Protein AF-A0A527G3L6-F1 (afdb_monomer_lite)

Sequence (69 aa):
FAETATKLGLIEDGGFRKIVIDDSAGLLTNMDLAAQVLDRTSSLEVVLTHWAGVVEPTVAARQLASIDR

pLDDT: mean 86.37, std 7.94, range [58.22, 94.94]

Secondary structure (DSSP, 8-state):
-HHHHHHHHHHHHTT--EEEE--TT-HHHHHHHHHHHHTT-SSPEEEE---TTSS-HHHHHHHHHHH--

Structure (mmCIF, N/CA/C/O backbone):
data_AF-A0A527G3L6-F1
#
_entry.id   AF-A0A527G3L6-F1
#
loop_
_atom_site.group_PDB
_atom_site.id
_atom_site.type_symbol
_atom_site.label_atom_id
_atom_site.label_alt_id
_atom_site.label_comp_id
_atom_site.label_asym_id
_atom_site.label_entity_id
_atom_site.label_seq_id
_atom_site.pdbx_PDB_ins_code
_atom_site.Cartn_x
_atom_site.Cartn_y
_atom_site.Cartn_z
_atom_site.occupancy
_atom_site.B_iso_or_equiv
_atom_site.auth_seq_id
_atom_site.auth_comp_id
_atom_site.auth_asym_id
_atom_site.auth_atom_id
_atom_site.pdbx_PDB_model_num
ATOM 1 N N . PHE A 1 1 ? 1.405 15.369 8.186 1.00 58.22 1 PHE A N 1
ATOM 2 C CA . PHE A 1 1 ? 1.062 13.967 8.499 1.00 58.22 1 PHE A CA 1
ATOM 3 C C . PHE A 1 1 ? 0.273 13.752 9.792 1.00 58.22 1 PHE A C 1
ATOM 5 O O . PHE A 1 1 ? -0.469 12.785 9.820 1.00 58.22 1 PHE A O 1
ATOM 12 N N . ALA A 1 2 ? 0.354 14.588 10.842 1.00 62.81 2 ALA A N 1
ATOM 13 C CA . ALA A 1 2 ? -0.475 14.381 12.049 1.00 62.81 2 ALA A CA 1
ATOM 14 C C . ALA A 1 2 ? -1.988 14.334 11.736 1.00 62.81 2 ALA A C 1
ATOM 16 O O . ALA A 1 2 ? -2.680 13.417 12.160 1.00 62.81 2 ALA A O 1
ATOM 17 N N . GLU A 1 3 ? -2.468 15.248 10.890 1.00 71.88 3 GLU A N 1
ATOM 18 C CA . GLU A 1 3 ? -3.849 15.240 10.385 1.00 71.88 3 GLU A CA 1
ATOM 19 C C . GLU A 1 3 ? -4.182 13.971 9.574 1.00 71.88 3 GLU A C 1
ATOM 21 O O . GLU A 1 3 ? -5.274 13.418 9.682 1.00 71.88 3 GLU A O 1
ATOM 26 N N . THR A 1 4 ? -3.223 13.473 8.787 1.00 74.19 4 THR A N 1
ATOM 27 C CA . THR A 1 4 ? -3.344 12.221 8.027 1.00 74.19 4 THR A CA 1
ATOM 28 C C . THR A 1 4 ? -3.487 11.018 8.959 1.00 74.19 4 THR A C 1
ATOM 30 O O . THR A 1 4 ? -4.325 10.164 8.707 1.00 74.19 4 THR A O 1
ATOM 33 N N . ALA A 1 5 ? -2.735 10.972 10.063 1.00 73.00 5 ALA A N 1
ATOM 34 C CA . ALA A 1 5 ? -2.821 9.899 11.054 1.00 73.00 5 ALA A CA 1
ATOM 35 C C . ALA A 1 5 ? -4.203 9.845 11.722 1.00 73.00 5 ALA A C 1
ATOM 37 O O . ALA A 1 5 ? -4.795 8.776 11.832 1.00 73.00 5 ALA A O 1
ATOM 38 N N . THR A 1 6 ? -4.763 11.003 12.088 1.00 78.69 6 THR A N 1
ATOM 39 C CA . THR A 1 6 ? -6.129 11.082 12.628 1.00 78.69 6 THR A CA 1
ATOM 40 C C . THR A 1 6 ? -7.164 10.578 11.621 1.00 78.69 6 THR A C 1
ATOM 42 O O . THR A 1 6 ? -8.079 9.848 11.992 1.00 78.69 6 THR A O 1
ATOM 45 N N . LYS A 1 7 ? -7.009 10.915 10.335 1.00 88.81 7 LYS A N 1
ATOM 46 C CA . LYS A 1 7 ? -7.897 10.426 9.269 1.00 88.81 7 LYS A CA 1
ATOM 47 C C . LYS A 1 7 ? -7.785 8.911 9.063 1.00 88.81 7 LYS A C 1
ATOM 49 O O . LYS A 1 7 ? -8.807 8.273 8.847 1.00 88.81 7 LYS A O 1
ATOM 54 N N . LEU A 1 8 ? -6.584 8.338 9.160 1.00 91.12 8 LEU A N 1
ATOM 55 C CA . LEU A 1 8 ? -6.371 6.889 9.051 1.00 91.12 8 LEU A CA 1
ATOM 56 C C . LEU A 1 8 ? -7.046 6.119 10.191 1.00 91.12 8 LEU A C 1
ATOM 58 O O . LEU A 1 8 ? -7.708 5.122 9.921 1.00 91.12 8 LEU A O 1
ATOM 62 N N . GLY A 1 9 ? -6.962 6.622 11.427 1.00 86.81 9 GLY A N 1
ATOM 63 C CA . GLY A 1 9 ? -7.677 6.034 12.565 1.00 86.81 9 GLY A CA 1
ATOM 64 C C . GLY A 1 9 ? -9.193 6.024 12.357 1.00 86.81 9 GLY A C 1
ATOM 65 O O . GLY A 1 9 ? -9.829 4.996 12.534 1.00 86.81 9 GLY A O 1
ATOM 66 N N . LEU A 1 10 ? -9.770 7.125 11.858 1.00 92.25 10 LEU A N 1
ATOM 67 C CA . LEU A 1 10 ? -11.205 7.182 11.540 1.00 92.25 10 LEU A CA 1
ATOM 68 C C . LEU A 1 10 ? -11.622 6.196 10.437 1.00 92.25 10 LEU A C 1
ATOM 70 O O . LEU A 1 10 ? -12.744 5.694 10.454 1.00 92.25 10 LEU A O 1
ATOM 74 N N . ILE A 1 11 ? -10.747 5.940 9.462 1.00 91.88 11 ILE A N 1
ATOM 75 C CA . ILE A 1 11 ? -10.991 4.951 8.403 1.00 91.88 11 ILE A CA 1
ATOM 76 C C . ILE A 1 11 ? -10.970 3.535 8.997 1.00 91.88 11 ILE A C 1
ATOM 78 O O . ILE A 1 11 ? -11.865 2.742 8.709 1.00 91.88 11 ILE A O 1
ATOM 82 N N . GLU A 1 12 ? -9.993 3.229 9.849 1.00 90.19 12 GLU A N 1
ATOM 83 C CA . GLU A 1 12 ? -9.887 1.940 10.541 1.00 90.19 12 GLU A CA 1
ATOM 84 C C . GLU A 1 12 ? -11.092 1.689 11.467 1.00 90.19 12 GLU A C 1
ATOM 86 O O . GLU A 1 12 ? -11.777 0.674 11.331 1.00 90.19 12 GLU A O 1
ATOM 91 N N . ASP A 1 13 ? -11.439 2.665 12.311 1.00 91.94 13 ASP A N 1
ATOM 92 C CA . ASP A 1 13 ? -12.611 2.625 13.200 1.00 91.94 13 ASP A CA 1
ATOM 93 C C . ASP A 1 13 ? -13.934 2.526 12.422 1.00 91.94 13 ASP A C 1
ATOM 95 O O . ASP A 1 13 ? -14.917 1.953 12.895 1.00 91.94 13 ASP A O 1
ATOM 99 N N . GLY A 1 14 ? -13.961 3.060 11.197 1.00 93.94 14 GLY A N 1
ATOM 100 C CA . GLY A 1 14 ? -15.077 2.942 10.262 1.00 93.94 14 GLY A CA 1
ATOM 101 C C . GLY A 1 14 ? -15.268 1.535 9.680 1.00 93.94 14 GLY A C 1
ATOM 102 O O . GLY A 1 14 ? -16.215 1.319 8.923 1.00 93.94 14 GLY A O 1
ATOM 103 N N . GLY A 1 15 ? -14.392 0.580 10.006 1.00 93.38 15 GLY A N 1
ATOM 104 C CA . GLY A 1 15 ? -14.461 -0.809 9.549 1.00 93.38 15 GLY A CA 1
ATOM 105 C C . GLY A 1 15 ? -13.905 -1.037 8.141 1.00 93.38 15 GLY A C 1
ATOM 106 O O . GLY A 1 15 ? -14.126 -2.102 7.553 1.00 93.38 15 GLY A O 1
ATOM 107 N N . PHE A 1 16 ? -13.192 -0.061 7.572 1.00 94.38 16 PHE A N 1
ATOM 108 C CA . PHE A 1 16 ? -12.496 -0.256 6.304 1.00 94.38 16 PHE A CA 1
ATOM 109 C C . PHE A 1 16 ? -11.294 -1.178 6.512 1.00 94.38 16 PHE A C 1
ATOM 111 O O . PHE A 1 16 ? -10.523 -1.011 7.448 1.00 94.38 16 PHE A O 1
ATOM 118 N N . ARG A 1 17 ? -11.118 -2.146 5.606 1.00 94.12 17 ARG A N 1
ATOM 119 C CA . ARG A 1 17 ? -10.011 -3.118 5.677 1.00 94.12 17 ARG A CA 1
ATOM 120 C C . ARG A 1 17 ? -8.859 -2.835 4.730 1.00 94.12 17 ARG A C 1
ATOM 122 O O . ARG A 1 17 ? -7.789 -3.388 4.920 1.00 94.12 17 ARG A O 1
ATOM 129 N N . LYS A 1 18 ? -9.081 -2.047 3.677 1.00 94.94 18 LYS A N 1
ATOM 130 C CA . LYS A 1 18 ? -8.068 -1.786 2.652 1.00 94.94 18 LYS A CA 1
ATOM 131 C C . LYS A 1 18 ? -8.014 -0.310 2.317 1.00 94.94 18 LYS A C 1
ATOM 133 O O . LYS A 1 18 ? -9.062 0.327 2.204 1.00 94.94 18 LYS A O 1
ATOM 138 N N . ILE A 1 19 ? -6.811 0.189 2.073 1.00 93.69 19 ILE A N 1
ATOM 139 C CA . ILE A 1 19 ? -6.570 1.520 1.524 1.00 93.69 19 ILE A CA 1
ATOM 140 C C . ILE A 1 19 ? -5.684 1.421 0.284 1.00 93.69 19 ILE A C 1
ATOM 142 O O . ILE A 1 19 ? -4.722 0.656 0.250 1.00 93.69 19 ILE A O 1
ATOM 146 N N . VAL A 1 20 ? -6.036 2.182 -0.752 1.00 94.44 20 VAL A N 1
ATOM 147 C CA . VAL A 1 20 ? -5.243 2.282 -1.980 1.00 94.44 20 VAL A CA 1
ATOM 148 C C . VAL A 1 20 ? -4.344 3.507 -1.880 1.00 94.44 20 VAL A C 1
ATOM 150 O O . VAL A 1 20 ? -4.824 4.599 -1.578 1.00 94.44 20 VAL A O 1
ATOM 153 N N . ILE A 1 21 ? -3.057 3.321 -2.151 1.00 92.62 21 ILE A N 1
ATOM 154 C CA . ILE A 1 21 ? -2.077 4.398 -2.264 1.00 92.62 21 ILE A CA 1
ATOM 155 C C . ILE A 1 21 ? -1.699 4.539 -3.735 1.00 92.62 21 ILE A C 1
ATOM 157 O O . ILE A 1 21 ? -1.183 3.600 -4.347 1.00 92.62 21 ILE A O 1
ATOM 161 N N . ASP A 1 22 ? -1.985 5.722 -4.272 1.00 91.75 22 ASP A N 1
ATOM 162 C CA . ASP A 1 22 ? -1.790 6.078 -5.674 1.00 91.75 22 ASP A CA 1
ATOM 163 C C . ASP A 1 22 ? -1.231 7.501 -5.796 1.00 91.75 22 ASP A C 1
ATOM 165 O O . ASP A 1 22 ? -1.954 8.456 -6.076 1.00 91.75 22 ASP A O 1
ATOM 169 N N . ASP A 1 23 ? 0.061 7.660 -5.511 1.00 90.44 23 ASP A N 1
ATOM 170 C CA . ASP A 1 23 ? 0.786 8.901 -5.760 1.00 90.44 23 ASP A CA 1
ATOM 171 C C . ASP A 1 23 ? 1.416 8.897 -7.161 1.00 90.44 23 ASP A C 1
ATOM 173 O O . ASP A 1 23 ? 2.033 7.925 -7.609 1.00 90.44 23 ASP A O 1
ATOM 177 N N . SER A 1 24 ? 1.298 10.034 -7.846 1.00 86.94 24 SER A N 1
ATOM 178 C CA . SER A 1 24 ? 1.856 10.259 -9.184 1.00 86.94 24 SER A CA 1
ATOM 179 C C . SER A 1 24 ? 3.385 10.160 -9.269 1.00 86.94 24 SER A C 1
ATOM 181 O O . SER A 1 24 ? 3.917 9.947 -10.357 1.00 86.94 24 SER A O 1
ATOM 183 N N . ALA A 1 25 ? 4.101 10.298 -8.149 1.00 85.94 25 ALA A N 1
ATOM 184 C CA . ALA A 1 25 ? 5.548 10.111 -8.080 1.00 85.94 25 ALA A CA 1
ATOM 185 C C . ALA A 1 25 ? 5.967 8.632 -8.221 1.00 85.94 25 ALA A C 1
ATOM 187 O O . ALA A 1 25 ? 7.141 8.336 -8.458 1.00 85.94 25 ALA A O 1
ATOM 188 N N . GLY A 1 26 ? 5.009 7.702 -8.150 1.00 84.62 26 GLY A N 1
ATOM 189 C CA . GLY A 1 26 ? 5.195 6.298 -8.492 1.00 84.62 26 GLY A CA 1
ATOM 190 C C . GLY A 1 26 ? 5.600 5.406 -7.317 1.00 84.62 26 GLY A C 1
ATOM 191 O O . GLY A 1 26 ? 5.492 5.766 -6.146 1.00 84.62 26 GLY A O 1
ATOM 192 N N . LEU A 1 27 ? 6.059 4.193 -7.651 1.00 84.88 27 LEU A N 1
ATOM 193 C CA . LEU A 1 27 ? 6.159 3.065 -6.715 1.00 84.88 27 LEU A CA 1
ATOM 194 C C . LEU A 1 27 ? 6.967 3.370 -5.441 1.00 84.88 27 LEU A C 1
ATOM 196 O O . LEU A 1 27 ? 6.537 2.986 -4.359 1.00 84.88 27 LEU A O 1
ATOM 200 N N . LEU A 1 28 ? 8.119 4.044 -5.545 1.00 84.81 28 LEU A N 1
ATOM 201 C CA . LEU A 1 28 ? 8.962 4.333 -4.375 1.00 84.81 28 LEU A CA 1
ATOM 202 C C . LEU A 1 28 ? 8.243 5.243 -3.373 1.00 84.81 28 LEU A C 1
ATOM 204 O O . LEU A 1 28 ? 8.160 4.908 -2.196 1.00 84.81 28 LEU A O 1
ATOM 208 N N . THR A 1 29 ? 7.642 6.335 -3.854 1.00 87.94 29 THR A N 1
ATOM 209 C CA . THR A 1 29 ? 6.838 7.238 -3.020 1.00 87.94 29 THR A CA 1
ATOM 210 C C . THR A 1 29 ? 5.631 6.516 -2.429 1.00 87.94 29 THR A C 1
ATOM 212 O O . THR A 1 29 ? 5.332 6.684 -1.248 1.00 87.94 29 THR A O 1
ATOM 215 N N . ASN A 1 30 ? 4.980 5.653 -3.210 1.00 90.31 30 ASN A N 1
ATOM 216 C CA . ASN A 1 30 ? 3.872 4.840 -2.720 1.00 90.31 30 ASN A CA 1
ATOM 217 C C . ASN A 1 30 ? 4.307 3.905 -1.580 1.00 90.31 30 ASN A C 1
ATOM 219 O O . ASN A 1 30 ? 3.577 3.780 -0.601 1.00 90.31 30 ASN A O 1
ATOM 223 N N . MET A 1 31 ? 5.494 3.293 -1.653 1.00 89.06 31 MET A N 1
ATOM 224 C CA . MET A 1 31 ? 6.023 2.440 -0.579 1.00 89.06 31 MET A CA 1
ATOM 225 C C . MET A 1 31 ? 6.387 3.228 0.686 1.00 89.06 31 MET A C 1
ATOM 227 O O . MET A 1 31 ? 6.095 2.760 1.786 1.00 89.06 31 MET A O 1
ATOM 231 N N . ASP A 1 32 ? 6.938 4.437 0.556 1.00 89.62 32 ASP A N 1
ATOM 232 C CA . ASP A 1 32 ? 7.201 5.312 1.709 1.00 89.62 32 ASP A CA 1
ATOM 233 C C . ASP A 1 32 ? 5.899 5.740 2.407 1.00 89.62 32 ASP A C 1
ATOM 235 O O . ASP A 1 32 ? 5.831 5.835 3.637 1.00 89.62 32 ASP A O 1
ATOM 239 N N . LEU A 1 33 ? 4.840 5.994 1.633 1.00 91.31 33 LEU A N 1
ATOM 240 C CA . LEU A 1 33 ? 3.504 6.263 2.165 1.00 91.31 33 LEU A CA 1
ATOM 241 C C . LEU A 1 33 ? 2.887 5.005 2.794 1.00 91.31 33 LEU A C 1
ATOM 243 O O . LEU A 1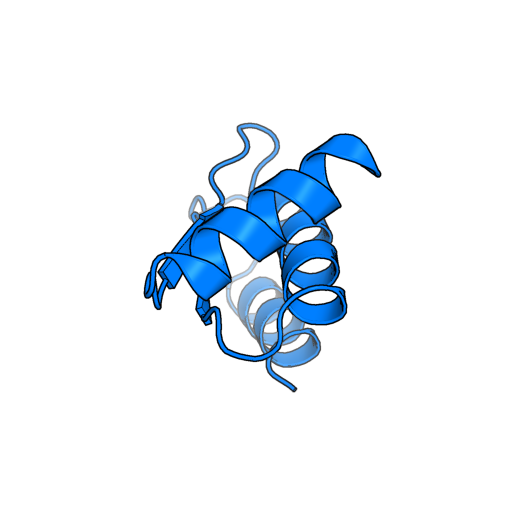 33 ? 2.288 5.101 3.862 1.00 91.31 33 LEU A O 1
ATOM 247 N N . ALA A 1 34 ? 3.074 3.830 2.186 1.00 92.25 34 ALA A N 1
ATOM 248 C CA . ALA A 1 34 ? 2.605 2.550 2.718 1.00 92.25 34 ALA A CA 1
ATOM 249 C C . ALA A 1 34 ? 3.203 2.254 4.089 1.00 92.25 34 ALA A C 1
ATOM 251 O O . ALA A 1 34 ? 2.461 1.978 5.027 1.00 92.25 34 ALA A O 1
ATOM 252 N N . ALA A 1 35 ? 4.523 2.391 4.227 1.00 91.00 35 ALA A N 1
ATOM 253 C CA . ALA A 1 35 ? 5.207 2.205 5.500 1.00 91.00 35 ALA A CA 1
ATOM 254 C C . ALA A 1 35 ? 4.650 3.148 6.580 1.00 91.00 35 ALA A C 1
ATOM 256 O O . ALA A 1 35 ? 4.438 2.742 7.718 1.00 91.00 35 ALA A O 1
ATOM 257 N N . GLN A 1 36 ? 4.341 4.398 6.218 1.00 90.69 36 GLN A N 1
ATOM 258 C CA . GLN A 1 36 ? 3.736 5.355 7.145 1.00 90.69 36 GLN A CA 1
ATOM 259 C C . GLN A 1 36 ? 2.304 5.000 7.553 1.00 90.69 36 GLN A C 1
ATOM 261 O O . GLN A 1 36 ? 1.919 5.311 8.682 1.00 90.69 36 GLN A O 1
ATOM 266 N N . VAL A 1 37 ? 1.511 4.413 6.654 1.00 91.81 37 VAL A N 1
ATOM 267 C CA . VAL A 1 37 ? 0.167 3.918 6.975 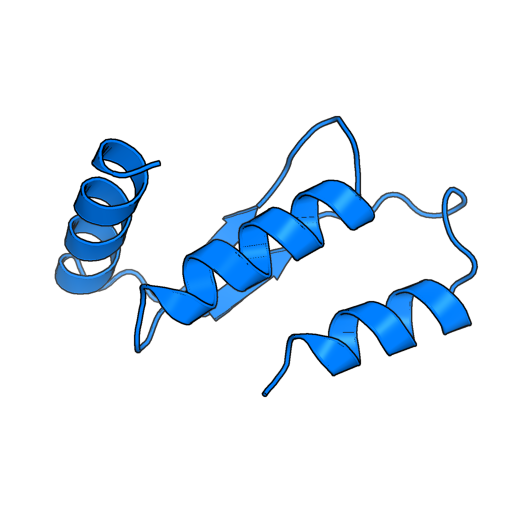1.00 91.81 37 VAL A CA 1
ATOM 268 C C . VAL A 1 37 ? 0.271 2.718 7.910 1.00 91.81 37 VAL A C 1
ATOM 270 O O . VAL A 1 37 ? -0.302 2.765 8.992 1.00 91.81 37 VAL A O 1
ATOM 273 N N . LEU A 1 38 ? 1.065 1.710 7.540 1.00 90.56 38 LEU A N 1
ATOM 274 C CA . LEU A 1 38 ? 1.246 0.474 8.308 1.00 90.56 38 LEU A CA 1
ATOM 275 C C . LEU A 1 38 ? 1.790 0.728 9.724 1.00 90.56 38 LEU A C 1
ATOM 277 O O . LEU A 1 38 ? 1.370 0.073 10.666 1.00 90.56 38 LEU A O 1
ATOM 281 N N . ASP A 1 39 ? 2.654 1.729 9.908 1.00 90.19 39 ASP A N 1
ATOM 282 C CA . ASP A 1 39 ? 3.157 2.145 11.229 1.00 90.19 39 ASP A CA 1
ATOM 283 C C . ASP A 1 39 ? 2.074 2.779 12.134 1.00 90.19 39 ASP A C 1
ATOM 285 O O . ASP A 1 39 ? 2.247 2.899 13.345 1.00 90.19 39 ASP A O 1
ATOM 289 N N . ARG A 1 40 ? 0.945 3.216 11.562 1.00 88.94 40 ARG A N 1
ATOM 290 C CA . ARG A 1 40 ? -0.103 3.992 12.255 1.00 88.94 40 ARG A CA 1
ATOM 291 C C . ARG A 1 40 ? -1.444 3.281 12.363 1.00 88.94 40 ARG A C 1
ATOM 293 O O . ARG A 1 40 ? -2.341 3.809 13.017 1.00 88.94 40 ARG A O 1
ATOM 300 N N . THR A 1 41 ? -1.594 2.137 11.709 1.00 90.62 41 THR A N 1
ATOM 301 C CA . THR A 1 41 ? -2.847 1.383 11.624 1.00 90.62 41 THR A CA 1
ATOM 302 C C . THR A 1 41 ? -2.570 -0.071 11.953 1.00 90.62 41 THR A C 1
ATOM 304 O O . THR A 1 41 ? -1.530 -0.595 11.573 1.00 90.62 41 THR A O 1
ATOM 307 N N . SER A 1 42 ? -3.491 -0.733 12.643 1.00 89.50 42 SER A N 1
ATOM 308 C CA . SER A 1 42 ? -3.261 -2.096 13.149 1.00 89.50 42 SER A CA 1
ATOM 309 C C . SER A 1 42 ? -3.896 -3.202 12.301 1.00 89.50 42 SER A C 1
ATOM 311 O O . SER A 1 42 ? -3.530 -4.369 12.422 1.00 89.50 42 SER A O 1
ATOM 313 N N . SER A 1 43 ? -4.858 -2.846 11.454 1.00 91.25 43 SER A N 1
ATOM 314 C CA . SER A 1 43 ? -5.724 -3.764 10.710 1.00 91.25 43 SER A CA 1
ATOM 315 C C . SER A 1 43 ? -5.958 -3.359 9.253 1.00 91.25 43 SER A C 1
ATOM 317 O O . SER A 1 43 ? -6.455 -4.171 8.470 1.00 91.25 43 SER A O 1
ATOM 319 N N . LEU A 1 44 ? -5.603 -2.128 8.870 1.00 93.31 44 LEU A N 1
ATOM 320 C CA . LEU A 1 44 ? -5.673 -1.682 7.482 1.00 93.31 44 LEU A CA 1
ATOM 321 C C . LEU A 1 44 ? -4.599 -2.357 6.618 1.00 93.31 44 LEU A C 1
ATOM 323 O O . LEU A 1 44 ? -3.401 -2.184 6.821 1.00 93.31 44 LEU A O 1
ATOM 327 N N . GLU A 1 45 ? -5.047 -3.066 5.585 1.00 93.56 45 GLU A N 1
ATOM 328 C CA . GLU A 1 45 ? -4.197 -3.572 4.512 1.00 93.56 45 GLU A CA 1
ATOM 329 C C . GLU A 1 45 ? -3.924 -2.465 3.481 1.00 93.56 45 GLU A C 1
ATOM 331 O O . GLU A 1 45 ? -4.820 -1.699 3.104 1.00 93.56 45 GLU A O 1
ATOM 336 N N . VAL A 1 46 ? -2.700 -2.412 2.956 1.00 93.06 46 VAL A N 1
ATOM 337 C CA . VAL A 1 46 ? -2.308 -1.429 1.940 1.00 93.06 46 VAL A CA 1
ATOM 338 C C . VAL A 1 46 ? -2.254 -2.067 0.554 1.00 93.06 46 VAL A C 1
ATOM 340 O O . VAL A 1 46 ? -1.640 -3.110 0.349 1.00 93.06 46 VAL A O 1
ATOM 343 N N . VAL A 1 47 ? -2.874 -1.407 -0.424 1.00 93.12 47 VAL A N 1
ATOM 344 C CA . VAL A 1 47 ? -2.777 -1.735 -1.849 1.00 93.12 47 VAL A CA 1
ATOM 345 C C . VAL A 1 47 ? -2.013 -0.618 -2.550 1.00 93.12 47 VAL A C 1
ATOM 347 O O . VAL A 1 47 ? -2.382 0.550 -2.441 1.00 93.12 47 VAL A O 1
ATOM 350 N N . LEU A 1 48 ? -0.962 -0.973 -3.287 1.00 8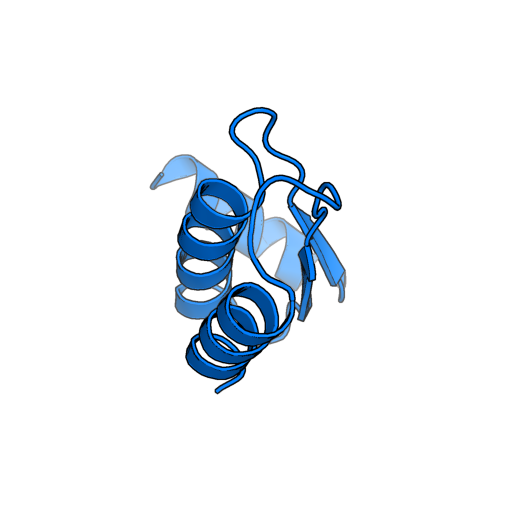9.50 48 LEU A N 1
ATOM 351 C CA . LEU A 1 48 ? -0.097 -0.014 -3.973 1.00 89.50 48 LEU A CA 1
ATOM 352 C C . LEU A 1 48 ? -0.344 -0.028 -5.474 1.00 89.50 48 LEU A C 1
ATOM 354 O O . LEU A 1 48 ? -0.350 -1.093 -6.095 1.00 89.50 48 LEU A O 1
ATOM 358 N N . THR A 1 49 ? -0.467 1.153 -6.073 1.00 86.94 49 THR A N 1
ATOM 359 C CA . THR A 1 49 ? -0.318 1.273 -7.522 1.00 86.94 49 THR A CA 1
ATOM 360 C C . THR A 1 49 ? 1.167 1.272 -7.883 1.00 86.94 49 THR A C 1
ATOM 362 O O . THR A 1 49 ? 2.013 1.857 -7.197 1.00 86.94 49 THR A O 1
ATOM 365 N N . HIS A 1 50 ? 1.505 0.575 -8.967 1.00 78.25 50 HIS A N 1
ATOM 366 C CA . HIS A 1 50 ? 2.847 0.575 -9.532 1.00 78.25 50 HIS A CA 1
ATOM 367 C C . HIS A 1 50 ? 2.759 0.716 -11.052 1.00 78.25 50 HIS A C 1
ATOM 369 O O . HIS A 1 50 ? 1.886 0.127 -11.691 1.00 78.25 50 HIS A O 1
ATOM 375 N N . TRP A 1 51 ? 3.665 1.491 -11.646 1.00 75.75 51 TRP A N 1
ATOM 376 C CA . TRP A 1 51 ? 3.805 1.561 -13.100 1.00 75.75 51 TRP A CA 1
ATOM 377 C C . TRP A 1 51 ? 4.917 0.617 -13.544 1.00 75.75 51 TRP A C 1
ATOM 379 O O . TRP A 1 51 ? 6.045 0.680 -13.051 1.00 75.75 51 TRP A O 1
ATOM 389 N N . ALA A 1 52 ? 4.594 -0.287 -14.466 1.00 70.56 52 ALA A N 1
ATOM 390 C CA . ALA A 1 52 ? 5.587 -1.164 -15.070 1.00 70.56 52 ALA A CA 1
ATOM 391 C C . ALA A 1 52 ? 6.611 -0.347 -15.881 1.00 70.56 52 ALA A C 1
ATOM 393 O O . ALA A 1 52 ? 6.273 0.671 -16.480 1.00 70.56 52 ALA A O 1
ATOM 394 N N . GLY A 1 53 ? 7.865 -0.805 -15.907 1.00 75.75 53 GLY A N 1
ATOM 395 C CA . GLY A 1 53 ? 8.933 -0.205 -16.717 1.00 75.75 53 GLY A CA 1
ATOM 396 C C . GLY A 1 53 ? 9.726 0.924 -16.050 1.00 75.75 53 GLY A C 1
ATOM 397 O O . GLY A 1 53 ? 10.728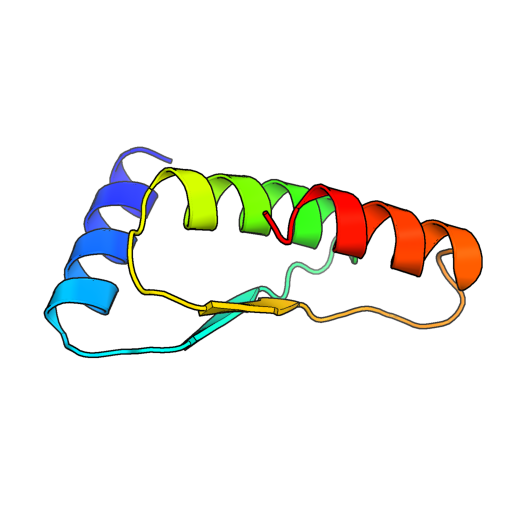 1.348 -16.613 1.00 75.75 53 GLY A O 1
ATO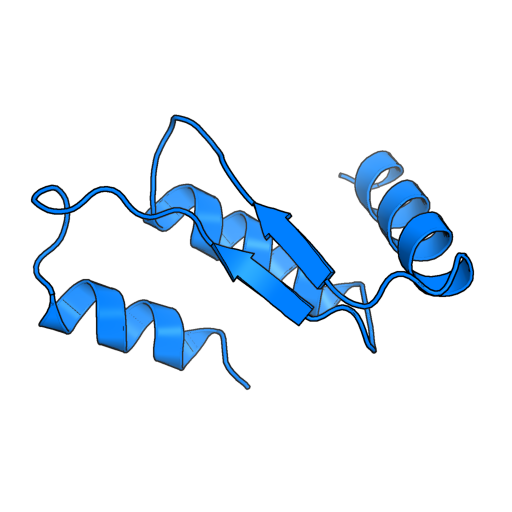M 398 N N . VAL A 1 54 ? 9.333 1.383 -14.856 1.00 77.19 54 VAL A N 1
ATOM 399 C CA . VAL A 1 54 ? 10.095 2.389 -14.081 1.00 77.19 54 VAL A CA 1
ATOM 400 C C . VAL A 1 54 ? 11.136 1.734 -13.165 1.00 77.19 54 VAL A C 1
ATOM 402 O O . VAL A 1 54 ? 12.206 2.290 -12.931 1.00 77.19 54 VAL A O 1
ATOM 405 N N . VAL A 1 55 ? 10.832 0.538 -12.652 1.00 79.88 55 VAL A N 1
ATOM 406 C CA . VAL A 1 55 ? 11.687 -0.227 -11.736 1.00 79.88 55 VAL A CA 1
ATOM 407 C C . VAL A 1 55 ? 11.799 -1.663 -12.241 1.00 79.88 55 VAL A C 1
ATOM 409 O O . VAL A 1 55 ? 10.807 -2.252 -12.675 1.00 79.88 55 VAL A O 1
ATOM 412 N N . GLU A 1 56 ? 13.003 -2.233 -12.161 1.00 87.88 56 GLU A N 1
ATOM 413 C CA . GLU A 1 56 ? 13.245 -3.649 -12.447 1.00 87.88 56 GLU A CA 1
ATOM 414 C C . GLU A 1 56 ? 12.334 -4.544 -11.585 1.00 87.88 56 GLU A C 1
ATOM 416 O O . GLU A 1 56 ? 12.289 -4.355 -10.364 1.00 87.88 56 GLU A O 1
ATOM 421 N N . PRO A 1 57 ? 11.646 -5.557 -12.148 1.00 86.81 57 PRO A N 1
ATOM 422 C CA . PRO A 1 57 ? 10.674 -6.360 -11.399 1.00 86.81 57 PRO A CA 1
ATOM 423 C C . PRO A 1 57 ? 11.234 -6.982 -10.115 1.00 86.81 57 PRO A C 1
ATOM 425 O O . PRO A 1 57 ? 10.564 -7.023 -9.085 1.00 86.81 57 PRO A O 1
ATOM 428 N N . THR A 1 58 ? 12.493 -7.426 -10.148 1.00 90.56 58 THR A N 1
ATOM 429 C CA . THR A 1 58 ? 13.163 -8.006 -8.975 1.00 90.56 58 THR A CA 1
ATOM 430 C C . THR A 1 58 ? 13.458 -6.974 -7.886 1.00 90.56 58 THR A C 1
ATOM 432 O O . THR A 1 58 ? 13.456 -7.317 -6.705 1.00 90.56 58 THR A O 1
ATOM 435 N N . VAL A 1 59 ? 13.687 -5.711 -8.256 1.00 87.25 59 VAL A N 1
ATOM 436 C CA . VAL A 1 59 ? 13.875 -4.606 -7.309 1.00 87.25 59 VAL A CA 1
ATOM 437 C C . VAL A 1 59 ? 12.538 -4.240 -6.673 1.00 87.25 59 VAL A C 1
ATOM 439 O O . VAL A 1 59 ? 12.455 -4.207 -5.448 1.00 87.25 59 VAL A O 1
ATOM 442 N N . ALA A 1 60 ? 11.487 -4.076 -7.482 1.00 84.06 60 ALA A N 1
ATOM 443 C CA . ALA A 1 60 ? 10.138 -3.801 -6.991 1.00 84.06 60 ALA A CA 1
ATOM 444 C C . ALA A 1 60 ? 9.668 -4.877 -5.995 1.00 84.06 60 ALA A C 1
ATOM 446 O O . ALA A 1 60 ? 9.223 -4.553 -4.898 1.00 84.06 60 ALA A O 1
ATOM 447 N N . ALA A 1 61 ? 9.857 -6.160 -6.324 1.00 86.88 61 ALA A N 1
ATOM 448 C CA . ALA A 1 61 ? 9.491 -7.269 -5.442 1.00 86.88 61 ALA A CA 1
ATOM 449 C C . ALA A 1 61 ? 10.240 -7.245 -4.097 1.00 86.88 61 ALA A C 1
ATOM 451 O O . ALA A 1 61 ? 9.634 -7.478 -3.054 1.00 86.88 61 ALA A O 1
ATOM 452 N N . ARG A 1 62 ? 11.547 -6.939 -4.092 1.00 87.81 62 ARG A N 1
ATOM 453 C CA . ARG A 1 62 ? 12.329 -6.833 -2.845 1.00 87.81 62 ARG A CA 1
ATOM 454 C C . ARG A 1 62 ? 11.861 -5.681 -1.967 1.00 87.81 62 ARG A C 1
ATOM 456 O O . ARG A 1 62 ? 11.850 -5.822 -0.750 1.00 87.81 62 ARG A O 1
ATOM 463 N N . GLN A 1 63 ? 11.505 -4.553 -2.573 1.00 84.50 63 GLN A N 1
ATOM 464 C CA . GLN A 1 63 ? 11.027 -3.394 -1.828 1.00 84.50 63 GLN A CA 1
ATOM 465 C C . GLN A 1 63 ? 9.635 -3.651 -1.242 1.00 84.50 63 GLN A C 1
ATOM 467 O O . GLN A 1 63 ? 9.443 -3.413 -0.053 1.00 84.50 63 GLN A O 1
ATOM 472 N N . LEU A 1 64 ? 8.720 -4.252 -2.009 1.00 84.81 64 LEU A N 1
ATOM 473 C CA . LEU A 1 64 ? 7.427 -4.713 -1.490 1.00 84.81 64 LEU A CA 1
ATOM 474 C C . LEU A 1 64 ? 7.605 -5.682 -0.312 1.00 84.81 64 LEU A C 1
ATOM 476 O O . LEU A 1 64 ? 7.018 -5.484 0.744 1.00 84.81 64 LEU A O 1
ATOM 480 N N . ALA A 1 65 ? 8.497 -6.666 -0.441 1.00 88.12 65 ALA A N 1
ATOM 481 C CA . ALA A 1 65 ? 8.788 -7.607 0.641 1.00 88.12 65 ALA A CA 1
ATOM 482 C C . ALA A 1 65 ? 9.411 -6.948 1.890 1.00 88.12 65 ALA A C 1
ATOM 484 O O . ALA A 1 65 ? 9.365 -7.523 2.974 1.00 88.12 65 ALA A O 1
ATOM 485 N N . SER A 1 66 ? 10.021 -5.765 1.763 1.00 86.94 66 SER A N 1
ATOM 486 C CA . SER A 1 66 ? 10.624 -5.061 2.904 1.00 86.94 66 SER A CA 1
ATOM 487 C C . SER A 1 66 ? 9.600 -4.374 3.811 1.00 86.94 66 SER A C 1
ATOM 489 O O . SER A 1 66 ? 9.900 -4.150 4.983 1.00 86.94 66 SER A O 1
ATOM 491 N N . ILE A 1 67 ? 8.409 -4.077 3.281 1.00 84.81 67 ILE A N 1
ATOM 492 C CA . ILE A 1 67 ? 7.311 -3.415 4.002 1.00 84.81 67 ILE A CA 1
ATOM 493 C C . ILE A 1 67 ? 6.186 -4.383 4.415 1.00 84.81 67 ILE A C 1
ATOM 495 O O . ILE A 1 67 ? 5.334 -4.002 5.205 1.00 84.81 67 ILE A O 1
ATOM 499 N N . ASP A 1 68 ? 6.196 -5.624 3.920 1.00 82.31 68 ASP A N 1
ATOM 500 C CA . ASP A 1 68 ? 5.204 -6.682 4.193 1.00 82.31 68 ASP A CA 1
ATOM 501 C C . ASP A 1 68 ? 5.503 -7.468 5.492 1.00 82.31 68 ASP A C 1
ATOM 503 O O . ASP A 1 68 ? 5.592 -8.695 5.480 1.00 82.31 68 ASP A O 1
ATOM 507 N N . ARG A 1 69 ? 5.765 -6.777 6.610 1.00 62.38 69 ARG A N 1
ATOM 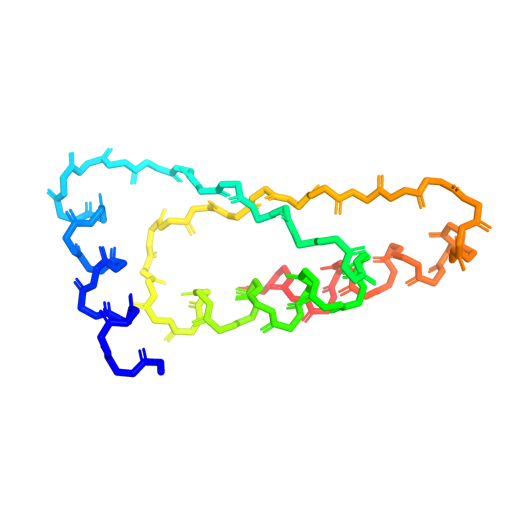508 C CA . ARG A 1 69 ? 6.117 -7.411 7.899 1.00 62.38 69 ARG A CA 1
ATOM 509 C C . ARG A 1 69 ? 4.996 -7.417 8.922 1.00 62.38 69 ARG A C 1
ATOM 511 O O . ARG A 1 69 ? 4.313 -6.381 9.042 1.00 62.38 69 ARG A O 1
#

Foldseek 3Di:
DVVVLVVLVVCVVVVDQEDEQDDPVFDVVSLVVLLVSVVRHDRHDYDYDHDPPPDDPVVSVVSVVVSPD

Radius of gyration: 12.59 Å; chains: 1; bounding box: 29×23×30 Å